Protein AF-A0A7H8NBI2-F1 (afdb_monomer_lite)

Structure (mmCIF, N/CA/C/O backbone):
data_AF-A0A7H8NBI2-F1
#
_entry.id   AF-A0A7H8NBI2-F1
#
loop_
_atom_site.group_PDB
_atom_site.id
_atom_site.type_symbol
_atom_site.label_atom_id
_atom_site.label_alt_id
_atom_site.label_comp_id
_atom_site.label_asym_id
_atom_site.label_entity_id
_atom_site.label_seq_id
_atom_site.pdbx_PDB_ins_code
_atom_site.Cartn_x
_atom_site.Cartn_y
_atom_site.Cartn_z
_atom_site.occupancy
_atom_site.B_iso_or_equiv
_atom_site.auth_seq_id
_atom_site.auth_comp_id
_atom_site.auth_asym_id
_atom_site.auth_atom_id
_atom_site.pdbx_PDB_model_num
ATOM 1 N N . MET A 1 1 ? 2.000 0.688 26.586 1.00 41.09 1 MET A N 1
ATOM 2 C CA . MET A 1 1 ? 2.140 0.248 27.990 1.00 41.09 1 MET A CA 1
ATOM 3 C C . MET A 1 1 ? 2.927 -1.052 27.907 1.00 41.09 1 MET A C 1
ATOM 5 O O . MET A 1 1 ? 2.427 -1.975 27.293 1.00 41.09 1 MET A O 1
ATOM 9 N N . LYS A 1 2 ? 4.256 -1.041 28.089 1.00 42.56 2 LYS A N 1
ATOM 10 C CA . LYS A 1 2 ? 4.913 -1.210 29.402 1.00 42.56 2 LYS A CA 1
ATOM 11 C C . LYS A 1 2 ? 4.266 -2.430 30.095 1.00 42.56 2 LYS A C 1
ATOM 13 O O . LYS A 1 2 ? 3.083 -2.363 30.379 1.00 42.56 2 LYS A O 1
ATOM 18 N N . GLU A 1 3 ? 4.928 -3.565 30.325 1.00 43.75 3 GLU A N 1
ATOM 19 C CA . GLU A 1 3 ? 6.308 -3.770 30.786 1.00 43.75 3 GLU A CA 1
ATOM 20 C C . GLU A 1 3 ? 6.755 -5.208 30.438 1.00 43.75 3 GLU A C 1
ATOM 22 O O . GLU A 1 3 ? 5.984 -6.141 30.639 1.00 43.75 3 GLU A O 1
ATOM 27 N N . LEU A 1 4 ? 7.989 -5.413 29.964 1.00 50.56 4 LEU A N 1
ATOM 28 C CA . LEU A 1 4 ? 8.665 -6.710 30.100 1.00 50.56 4 LEU A CA 1
ATOM 29 C C . LEU A 1 4 ? 9.870 -6.506 31.012 1.00 50.56 4 LEU A C 1
ATOM 31 O O . LEU A 1 4 ? 10.997 -6.280 30.578 1.00 50.56 4 LEU A O 1
ATOM 35 N N . ALA A 1 5 ? 9.591 -6.566 32.310 1.00 58.22 5 ALA A N 1
ATOM 36 C CA . ALA A 1 5 ? 10.584 -6.995 33.268 1.00 58.22 5 ALA A CA 1
ATOM 37 C C . ALA A 1 5 ? 10.782 -8.501 33.060 1.00 58.22 5 ALA A C 1
ATOM 39 O O . ALA A 1 5 ? 9.963 -9.303 33.501 1.00 58.22 5 ALA A O 1
ATOM 40 N N . LEU A 1 6 ? 11.875 -8.892 32.413 1.00 48.56 6 LEU A N 1
ATOM 41 C CA . LEU A 1 6 ? 12.451 -10.202 32.672 1.00 48.56 6 LEU A CA 1
ATOM 42 C C . LEU A 1 6 ? 13.899 -9.989 33.105 1.00 48.56 6 LEU A C 1
ATOM 44 O O . LEU A 1 6 ? 14.805 -9.766 32.307 1.00 48.56 6 LEU A O 1
ATOM 48 N N . ARG A 1 7 ? 14.049 -9.982 34.436 1.00 59.22 7 ARG A N 1
ATOM 49 C CA . ARG A 1 7 ? 15.292 -10.279 35.152 1.00 59.22 7 ARG A CA 1
ATOM 50 C C . ARG A 1 7 ? 15.834 -11.636 34.683 1.00 59.22 7 ARG A C 1
ATOM 52 O O . ARG A 1 7 ? 15.152 -12.378 33.989 1.00 59.22 7 ARG A O 1
ATOM 59 N N . MET A 1 8 ? 16.993 -11.973 35.238 1.00 46.72 8 MET A N 1
ATOM 60 C CA . MET A 1 8 ? 17.737 -13.231 35.132 1.00 46.72 8 MET A CA 1
ATOM 61 C C . MET A 1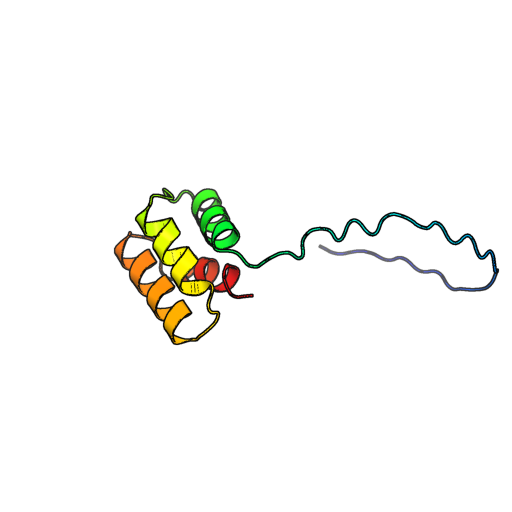 8 ? 18.788 -13.112 34.018 1.00 46.72 8 MET A C 1
ATOM 63 O O . MET A 1 8 ? 18.470 -13.136 32.840 1.00 46.72 8 MET A O 1
ATOM 67 N N . GLY A 1 9 ? 20.054 -12.810 34.317 1.00 37.88 9 GLY A N 1
ATOM 68 C CA . GLY A 1 9 ? 20.877 -13.509 35.306 1.00 37.88 9 GLY A CA 1
ATOM 69 C C . GLY A 1 9 ? 21.281 -14.856 34.707 1.00 37.88 9 GLY A C 1
ATOM 70 O O . GLY A 1 9 ? 20.437 -15.738 34.610 1.00 37.88 9 GLY A O 1
ATOM 71 N N . GLY A 1 10 ? 22.534 -14.979 34.248 1.00 39.81 10 GLY A N 1
ATOM 72 C CA . GLY A 1 10 ? 23.095 -16.244 33.740 1.00 39.81 10 GLY A CA 1
ATOM 73 C C . GLY A 1 10 ? 23.287 -17.292 34.852 1.00 39.81 10 GLY A C 1
ATOM 74 O O . GLY A 1 10 ? 22.772 -17.080 35.949 1.00 39.81 10 GLY A O 1
ATOM 75 N N . PRO A 1 11 ? 24.104 -18.352 34.666 1.00 57.50 11 PRO A N 1
ATOM 76 C CA . PRO A 1 11 ? 24.889 -18.731 33.482 1.00 57.50 11 PRO A CA 1
ATOM 77 C C . PRO A 1 11 ? 24.856 -20.264 33.167 1.00 57.50 11 PRO A C 1
ATOM 79 O O . PRO A 1 11 ? 24.190 -21.027 33.850 1.00 57.50 11 PRO A O 1
ATOM 82 N N . LEU A 1 12 ? 25.623 -20.696 32.149 1.00 49.66 12 LEU A N 1
ATOM 83 C CA . LEU A 1 12 ? 26.205 -22.047 31.935 1.00 49.66 12 LEU A CA 1
ATOM 84 C C . LEU A 1 12 ? 25.276 -23.282 31.809 1.00 49.66 12 LEU A C 1
ATOM 86 O O . LEU A 1 12 ? 24.762 -23.776 32.802 1.00 49.66 12 LEU A O 1
ATOM 90 N N . ALA A 1 13 ? 25.244 -23.904 30.621 1.00 46.19 13 ALA A N 1
ATOM 91 C CA . ALA A 1 13 ? 25.572 -25.332 30.425 1.00 46.19 13 ALA A CA 1
ATOM 92 C C . ALA A 1 13 ? 25.375 -25.746 28.956 1.00 46.19 13 ALA A C 1
ATOM 94 O O . ALA A 1 13 ? 24.360 -25.454 28.330 1.00 46.19 13 ALA A O 1
ATOM 95 N N . ALA A 1 14 ? 26.384 -26.426 28.419 1.00 52.09 14 ALA A N 1
ATOM 96 C CA . ALA A 1 14 ? 26.448 -26.929 27.059 1.00 52.09 14 ALA A CA 1
ATOM 97 C C . ALA A 1 14 ? 25.479 -28.099 26.817 1.00 52.09 14 ALA A C 1
ATOM 99 O O . ALA A 1 14 ? 25.478 -29.077 27.558 1.00 52.09 14 ALA A O 1
ATOM 100 N N . ALA A 1 15 ? 24.745 -28.033 25.708 1.00 46.31 15 ALA A N 1
ATOM 101 C CA . ALA A 1 15 ? 24.241 -29.196 24.988 1.00 46.31 15 ALA A CA 1
ATOM 102 C C . ALA A 1 15 ? 24.125 -28.805 23.509 1.00 46.31 15 ALA A C 1
ATOM 104 O O . ALA A 1 15 ? 23.222 -28.075 23.104 1.00 46.31 15 ALA A O 1
ATOM 105 N N . THR A 1 16 ? 25.087 -29.241 22.698 1.00 53.31 16 THR A N 1
ATOM 106 C CA . THR A 1 16 ? 25.043 -29.093 21.241 1.00 53.31 16 THR A CA 1
ATOM 107 C C . THR A 1 16 ? 24.024 -30.072 20.677 1.00 53.31 16 THR A C 1
ATOM 109 O O . THR A 1 16 ? 24.367 -31.181 20.274 1.00 53.31 16 THR A O 1
ATOM 112 N N . VAL A 1 17 ? 22.762 -29.660 20.646 1.00 49.88 17 VAL A N 1
ATOM 113 C CA . VAL A 1 17 ? 21.761 -30.271 19.774 1.00 49.88 17 VAL A CA 1
ATOM 114 C C . VAL A 1 17 ? 21.694 -29.385 18.542 1.00 49.88 17 VAL A C 1
ATOM 116 O O . VAL A 1 17 ? 21.051 -28.337 18.544 1.00 49.88 17 VAL A O 1
ATOM 119 N N . VAL A 1 18 ? 22.414 -29.774 17.489 1.00 53.31 18 VAL A N 1
ATOM 120 C CA . VAL A 1 18 ? 22.186 -29.227 16.150 1.00 53.31 18 VAL A CA 1
ATOM 121 C C . VAL A 1 18 ? 20.845 -29.760 15.664 1.00 53.31 18 VAL A C 1
ATOM 123 O O . VAL A 1 18 ? 20.755 -30.719 14.903 1.00 53.31 18 VAL A O 1
ATOM 126 N N . VAL A 1 19 ? 19.769 -29.146 16.148 1.00 50.84 19 VAL A N 1
ATOM 127 C CA . VAL A 1 19 ? 18.494 -29.203 15.451 1.00 50.84 19 VAL A CA 1
ATOM 128 C C . VAL A 1 19 ? 18.757 -28.452 14.156 1.00 50.84 19 VAL A C 1
ATOM 130 O O . VAL A 1 19 ? 18.820 -27.224 14.145 1.00 50.84 19 VAL A O 1
ATOM 133 N N . ALA A 1 20 ? 18.954 -29.195 13.064 1.00 53.22 20 ALA A N 1
ATOM 134 C CA . ALA A 1 20 ? 18.747 -28.693 11.714 1.00 53.22 20 ALA A CA 1
ATOM 135 C C . ALA A 1 20 ? 17.249 -28.383 11.575 1.00 53.22 20 ALA A C 1
ATOM 137 O O . ALA A 1 20 ? 16.499 -29.053 10.869 1.00 53.22 20 ALA A O 1
ATOM 138 N N . GLY A 1 21 ? 16.793 -27.405 12.357 1.00 42.06 21 GLY A N 1
ATOM 139 C CA . GLY A 1 21 ? 15.506 -26.786 12.199 1.00 42.06 21 GLY A CA 1
ATOM 140 C C . GLY A 1 21 ? 15.600 -26.156 10.839 1.00 42.06 21 GLY A C 1
ATOM 141 O O . GLY A 1 21 ? 16.494 -25.342 10.602 1.00 42.06 21 GLY A O 1
ATOM 142 N N . MET A 1 22 ? 14.742 -26.615 9.933 1.00 47.78 22 MET A N 1
ATOM 143 C CA . MET A 1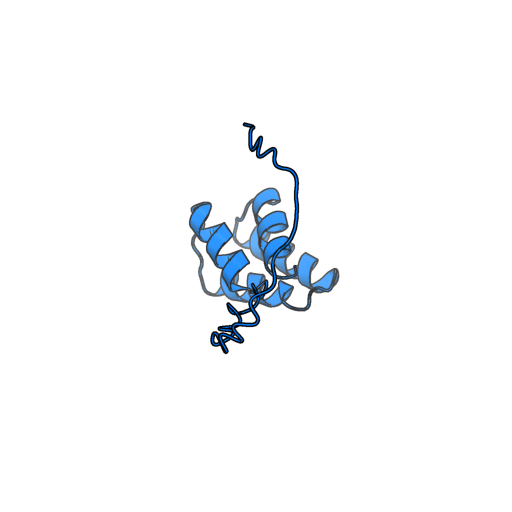 22 ? 14.516 -25.936 8.678 1.00 47.78 22 MET A CA 1
ATOM 144 C C . MET A 1 22 ? 14.410 -24.462 9.037 1.00 47.78 22 MET A C 1
ATOM 146 O O . MET A 1 22 ? 13.469 -24.048 9.715 1.00 47.78 22 MET A O 1
ATOM 150 N N . LEU A 1 23 ? 15.421 -23.687 8.652 1.00 47.12 23 LEU A N 1
ATOM 151 C CA . LEU A 1 23 ? 15.279 -22.259 8.522 1.00 47.12 23 LEU A CA 1
ATOM 152 C C . LEU A 1 23 ? 14.249 -22.126 7.410 1.00 47.12 23 LEU A C 1
ATOM 154 O O . LEU A 1 23 ? 14.584 -21.930 6.245 1.00 47.12 23 LEU A O 1
ATOM 158 N N . THR A 1 24 ? 12.970 -22.275 7.756 1.00 46.50 24 THR A N 1
ATOM 159 C CA . THR A 1 24 ? 11.941 -21.516 7.089 1.00 46.50 24 THR A CA 1
ATOM 160 C C . THR A 1 24 ? 12.379 -20.093 7.363 1.00 46.50 24 THR A C 1
ATOM 162 O O . THR A 1 24 ? 12.084 -19.526 8.416 1.00 46.50 24 THR A O 1
ATOM 165 N N . MET A 1 25 ? 13.202 -19.558 6.458 1.00 44.25 25 MET A N 1
ATOM 166 C CA . MET A 1 25 ? 13.238 -18.138 6.205 1.00 44.25 25 MET A CA 1
ATOM 167 C C . MET A 1 25 ? 11.764 -17.789 6.085 1.00 44.25 25 MET A C 1
ATOM 169 O O . MET A 1 25 ? 11.133 -18.090 5.072 1.00 44.25 25 MET A O 1
ATOM 173 N N . ALA A 1 26 ? 11.182 -17.258 7.167 1.00 49.75 26 ALA A N 1
ATOM 174 C CA . ALA A 1 26 ? 9.988 -16.456 7.035 1.00 49.75 26 ALA A CA 1
ATOM 175 C C . ALA A 1 26 ? 10.324 -15.536 5.862 1.00 49.75 26 ALA A C 1
ATOM 177 O O . ALA A 1 26 ? 11.428 -14.966 5.899 1.00 49.75 26 ALA A O 1
ATOM 178 N N . PRO A 1 27 ? 9.508 -15.509 4.786 1.00 45.59 27 PRO A N 1
ATOM 179 C CA . PRO A 1 27 ? 9.802 -14.648 3.657 1.00 45.59 27 PRO A CA 1
ATOM 180 C C . PRO A 1 27 ? 10.131 -13.313 4.291 1.00 45.59 27 PRO A C 1
ATOM 182 O O . PRO A 1 27 ? 9.364 -12.838 5.139 1.00 45.59 27 PRO A O 1
ATOM 185 N N . SER A 1 28 ? 11.337 -12.806 4.016 1.00 43.25 28 SER A N 1
ATOM 186 C CA . SER A 1 28 ? 11.698 -11.459 4.423 1.00 43.25 28 SER A CA 1
ATOM 187 C C . SER A 1 28 ? 10.459 -10.623 4.165 1.00 43.25 28 SER A C 1
ATOM 189 O O . SER A 1 28 ? 9.814 -10.826 3.138 1.00 43.25 28 SER A O 1
ATOM 191 N N . ALA A 1 29 ? 10.042 -9.822 5.142 1.00 49.06 29 ALA A N 1
ATOM 192 C CA . ALA A 1 29 ? 8.975 -8.857 4.966 1.00 49.06 29 ALA A CA 1
ATOM 193 C C . ALA A 1 29 ? 9.389 -7.985 3.779 1.00 49.06 29 ALA A C 1
ATOM 195 O O . ALA A 1 29 ? 10.124 -7.015 3.928 1.00 49.06 29 ALA A O 1
ATOM 196 N N . GLN A 1 30 ? 9.068 -8.450 2.575 1.00 46.31 30 GLN A N 1
ATOM 197 C CA . GLN A 1 30 ? 9.342 -7.779 1.337 1.00 46.31 30 GLN A CA 1
ATOM 198 C C . GLN A 1 30 ? 8.395 -6.604 1.473 1.00 46.31 30 GLN A C 1
ATOM 200 O O . GLN A 1 30 ? 7.187 -6.818 1.378 1.00 46.31 30 GLN A O 1
ATOM 205 N N . ALA A 1 31 ? 8.911 -5.419 1.805 1.00 57.75 31 ALA A N 1
ATOM 206 C CA . ALA A 1 31 ? 8.143 -4.195 1.702 1.00 57.75 31 ALA A CA 1
ATOM 207 C C . ALA A 1 31 ? 7.646 -4.123 0.274 1.00 57.75 31 ALA A C 1
ATOM 209 O O . ALA A 1 31 ? 8.367 -3.794 -0.668 1.00 57.75 31 ALA A O 1
ATOM 210 N N . THR A 1 32 ? 6.427 -4.595 0.113 1.00 69.62 32 THR A N 1
ATOM 211 C CA . THR A 1 32 ? 5.890 -4.939 -1.183 1.00 69.62 32 THR A CA 1
ATOM 212 C C . THR A 1 32 ? 4.807 -3.942 -1.491 1.00 69.62 32 THR A C 1
ATOM 214 O O . THR A 1 32 ? 4.206 -3.350 -0.586 1.00 69.62 32 THR A O 1
ATOM 217 N N . PRO A 1 33 ? 4.462 -3.796 -2.775 1.00 78.75 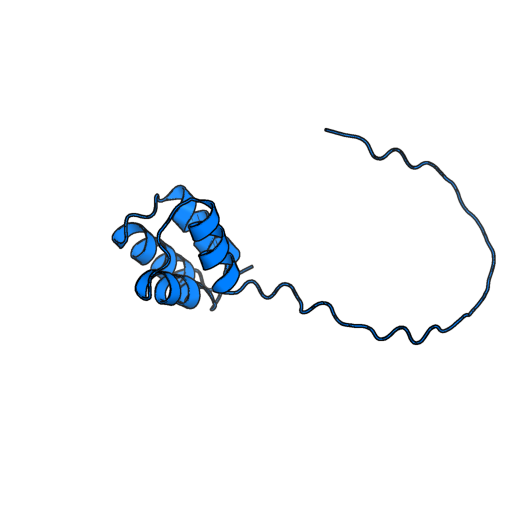33 PRO A N 1
ATOM 218 C CA . PRO A 1 33 ? 3.210 -3.149 -3.133 1.00 78.75 33 PRO A CA 1
ATOM 219 C C . PRO A 1 33 ? 2.016 -3.686 -2.319 1.00 78.75 33 PRO A C 1
ATOM 221 O O . PRO A 1 33 ? 1.095 -2.924 -2.029 1.00 78.75 33 PRO A O 1
ATOM 224 N N . ALA A 1 34 ? 2.070 -4.943 -1.856 1.00 84.12 34 ALA A N 1
ATOM 225 C CA . ALA A 1 34 ? 1.058 -5.552 -1.002 1.00 84.12 34 ALA A CA 1
ATOM 226 C C . ALA A 1 34 ? 0.921 -4.903 0.392 1.00 84.12 34 ALA A C 1
ATOM 228 O O . ALA A 1 34 ? -0.201 -4.846 0.902 1.00 84.12 34 ALA A O 1
ATOM 229 N N . ASP A 1 35 ? 1.991 -4.377 1.000 1.00 87.88 35 ASP A N 1
ATOM 230 C CA . ASP A 1 35 ? 1.910 -3.631 2.268 1.00 87.88 35 ASP A CA 1
ATOM 231 C C . ASP A 1 35 ? 1.186 -2.295 2.081 1.00 87.88 35 ASP A C 1
ATOM 233 O O . ASP A 1 35 ? 0.320 -1.925 2.877 1.00 87.88 35 ASP A O 1
ATOM 237 N N . CYS A 1 36 ? 1.471 -1.604 0.974 1.00 88.38 36 CYS A N 1
ATOM 238 C CA . CYS A 1 36 ? 0.757 -0.390 0.586 1.00 88.38 36 CYS A CA 1
ATOM 239 C C . CYS A 1 36 ? -0.732 -0.673 0.337 1.00 88.38 36 CYS A C 1
ATOM 241 O O . CYS A 1 36 ? -1.596 0.022 0.876 1.00 88.38 36 CYS A O 1
ATOM 243 N N . GLU A 1 37 ? -1.056 -1.734 -0.408 1.00 91.25 37 GLU A N 1
ATOM 244 C CA . GLU A 1 37 ? -2.442 -2.155 -0.642 1.00 91.25 37 GLU A CA 1
ATOM 245 C C . GLU A 1 37 ? -3.159 -2.533 0.662 1.00 91.25 37 GLU A C 1
ATOM 247 O O . GLU A 1 37 ? -4.320 -2.177 0.869 1.00 91.25 37 GLU A O 1
ATOM 252 N N . THR A 1 38 ? -2.483 -3.257 1.550 1.00 91.00 38 THR A N 1
ATOM 253 C CA . THR A 1 38 ? -3.064 -3.717 2.816 1.00 91.00 38 THR A CA 1
ATOM 254 C C . THR A 1 38 ? -3.317 -2.554 3.762 1.00 91.00 38 THR A C 1
ATOM 256 O O . THR A 1 38 ? -4.412 -2.472 4.315 1.00 91.00 38 THR A O 1
ATOM 259 N N . PHE A 1 39 ? -2.383 -1.607 3.872 1.00 91.56 39 PHE A N 1
ATOM 260 C CA . PHE A 1 39 ? -2.589 -0.373 4.629 1.00 91.56 39 PHE A CA 1
ATOM 261 C C . PHE A 1 39 ? -3.814 0.399 4.126 1.00 91.56 39 PHE A C 1
ATOM 263 O O . PHE A 1 39 ? -4.678 0.780 4.914 1.00 91.56 39 PHE A O 1
ATOM 270 N N . LEU A 1 40 ? -3.940 0.571 2.807 1.00 92.38 40 LEU A N 1
ATOM 271 C CA . LEU A 1 40 ? -5.066 1.299 2.223 1.00 92.38 40 LEU A CA 1
ATOM 272 C C . LEU A 1 40 ? -6.403 0.583 2.463 1.00 92.38 40 LEU A C 1
ATOM 274 O O . LEU A 1 40 ? -7.372 1.239 2.843 1.00 92.38 40 LEU A O 1
ATOM 278 N N . ARG A 1 41 ? -6.458 -0.750 2.334 1.00 92.69 41 ARG A N 1
ATOM 279 C CA . ARG A 1 41 ? -7.665 -1.526 2.683 1.00 92.69 41 ARG A CA 1
ATOM 280 C C . ARG A 1 41 ? -8.045 -1.370 4.153 1.00 92.69 41 ARG A C 1
ATOM 282 O O . ARG A 1 41 ? -9.216 -1.147 4.450 1.00 92.69 41 ARG A O 1
ATOM 289 N N . SER A 1 42 ? -7.070 -1.455 5.056 1.00 93.56 42 SER A N 1
ATOM 290 C CA . SER A 1 42 ? -7.287 -1.292 6.499 1.00 93.56 42 SER A CA 1
ATOM 291 C C . SER A 1 42 ? -7.758 0.118 6.868 1.00 93.56 42 SER A C 1
ATOM 293 O O . SER A 1 42 ? -8.442 0.291 7.869 1.00 93.56 42 SER A O 1
ATOM 295 N N . HIS A 1 43 ? -7.446 1.115 6.038 1.00 92.75 43 HIS A N 1
ATOM 296 C CA . HIS A 1 43 ? -7.916 2.497 6.165 1.00 92.75 43 HIS A CA 1
ATOM 297 C C . HIS A 1 43 ? -9.207 2.779 5.368 1.00 92.75 43 HIS A C 1
ATOM 299 O O . HIS A 1 43 ? -9.523 3.933 5.084 1.00 92.75 43 HIS A O 1
ATOM 305 N N . HIS A 1 44 ? -9.970 1.735 5.023 1.00 93.56 44 HIS A N 1
ATOM 306 C CA . HIS A 1 44 ? -11.253 1.811 4.314 1.00 93.56 44 HIS A CA 1
ATOM 307 C C . HIS A 1 44 ? -11.185 2.391 2.889 1.00 93.56 44 HIS A C 1
ATOM 309 O O . HIS A 1 44 ? -12.206 2.812 2.342 1.00 93.56 44 HIS A O 1
ATOM 315 N N . TYR A 1 45 ? -10.011 2.378 2.250 1.00 92.88 45 TYR A N 1
ATOM 316 C CA . TYR A 1 45 ? -9.885 2.744 0.841 1.00 92.88 45 TYR A CA 1
ATOM 317 C C . TYR A 1 45 ? -10.182 1.561 -0.082 1.00 92.88 45 TYR A C 1
ATOM 319 O O . TYR A 1 45 ? -9.821 0.410 0.178 1.00 92.88 45 TYR A O 1
ATOM 327 N N . VAL A 1 46 ? -10.788 1.866 -1.230 1.00 92.19 46 VAL A N 1
ATOM 328 C CA . VAL A 1 46 ? -11.026 0.883 -2.289 1.00 92.19 46 VAL A CA 1
ATOM 329 C C . VAL A 1 46 ? -9.740 0.671 -3.083 1.00 92.19 46 VAL A C 1
ATOM 331 O O . VAL A 1 46 ? -9.304 1.530 -3.850 1.00 92.19 46 VAL A O 1
ATOM 334 N N . VAL A 1 47 ? -9.135 -0.507 -2.936 1.00 90.94 47 VAL A N 1
ATOM 335 C CA . VAL A 1 47 ? -7.919 -0.875 -3.673 1.00 90.94 47 VAL A CA 1
ATOM 336 C C . VAL A 1 47 ? -8.275 -1.425 -5.055 1.00 90.94 47 VAL A C 1
ATOM 338 O O . VAL A 1 47 ? -8.423 -2.629 -5.265 1.00 90.94 47 VAL A O 1
ATOM 341 N N . GLY A 1 48 ? -8.421 -0.511 -6.015 1.00 89.88 48 GLY A N 1
ATOM 342 C CA . GLY A 1 48 ? -8.595 -0.821 -7.438 1.00 89.88 48 GLY A CA 1
ATOM 343 C C . GLY A 1 48 ? -7.269 -0.953 -8.200 1.00 89.88 48 GLY A C 1
ATOM 344 O O . GLY A 1 48 ? -6.192 -0.730 -7.650 1.00 89.88 48 GLY A O 1
ATOM 345 N N . LYS A 1 49 ? -7.334 -1.256 -9.507 1.00 91.12 49 LYS A N 1
ATOM 346 C CA . LYS A 1 49 ? -6.143 -1.408 -10.377 1.00 91.12 49 LYS A CA 1
ATOM 347 C C . LYS A 1 49 ? -5.167 -0.227 -10.279 1.00 91.12 49 LYS A C 1
ATOM 349 O O . LYS A 1 49 ? -3.965 -0.448 -10.192 1.00 91.12 49 LYS A O 1
ATOM 354 N N . MET A 1 50 ? -5.672 1.008 -10.245 1.00 88.94 50 MET A N 1
ATOM 355 C CA . MET A 1 50 ? -4.831 2.210 -10.160 1.00 88.94 50 MET A CA 1
ATOM 356 C C . MET A 1 50 ? -4.092 2.333 -8.823 1.00 88.94 50 MET A C 1
ATOM 358 O O . MET A 1 50 ? -2.935 2.750 -8.804 1.00 88.94 50 MET A O 1
ATOM 362 N N . VAL A 1 51 ? -4.709 1.911 -7.716 1.00 89.56 51 VAL A N 1
ATOM 363 C CA . VAL A 1 51 ? -4.042 1.875 -6.406 1.00 89.56 51 VAL A CA 1
ATOM 364 C C . VAL A 1 51 ? -2.889 0.876 -6.434 1.00 89.56 51 VAL A C 1
ATOM 366 O O . V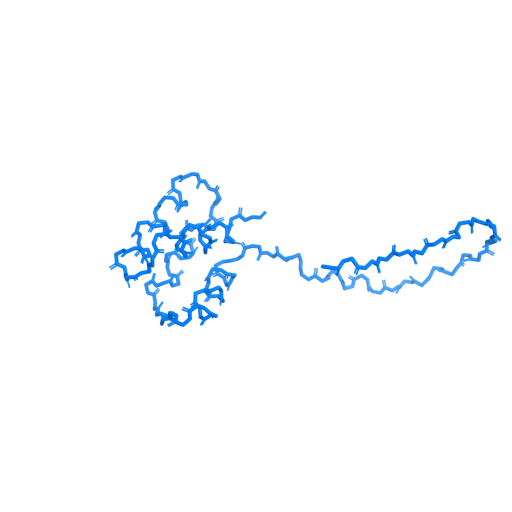AL A 1 51 ? -1.786 1.215 -6.019 1.00 89.56 51 VAL A O 1
ATOM 369 N N . LYS A 1 52 ? -3.096 -0.310 -7.023 1.00 90.31 52 LYS A N 1
ATOM 370 C CA . LYS A 1 52 ? -2.040 -1.327 -7.163 1.00 90.31 52 LYS A CA 1
ATOM 371 C C . LYS A 1 52 ? -0.861 -0.832 -7.994 1.00 90.31 52 LYS A C 1
ATOM 373 O O . LYS A 1 52 ? 0.286 -1.008 -7.599 1.00 90.31 52 LYS A O 1
ATOM 378 N N . VAL A 1 53 ? -1.139 -0.175 -9.123 1.00 89.94 53 VAL A N 1
ATOM 379 C CA . VAL A 1 53 ? -0.100 0.441 -9.966 1.00 89.94 53 VAL A CA 1
ATOM 380 C C . VAL A 1 53 ? 0.656 1.523 -9.192 1.00 89.94 53 VAL A C 1
ATOM 382 O O . VAL A 1 53 ? 1.878 1.584 -9.271 1.00 89.94 53 VAL A O 1
ATOM 385 N N . SER A 1 54 ? -0.053 2.335 -8.405 1.00 89.44 54 SER A N 1
ATOM 386 C CA . SER A 1 54 ? 0.554 3.392 -7.587 1.00 89.44 54 SER A CA 1
ATOM 387 C C . SER A 1 54 ? 1.459 2.820 -6.497 1.00 89.44 54 SER A C 1
ATOM 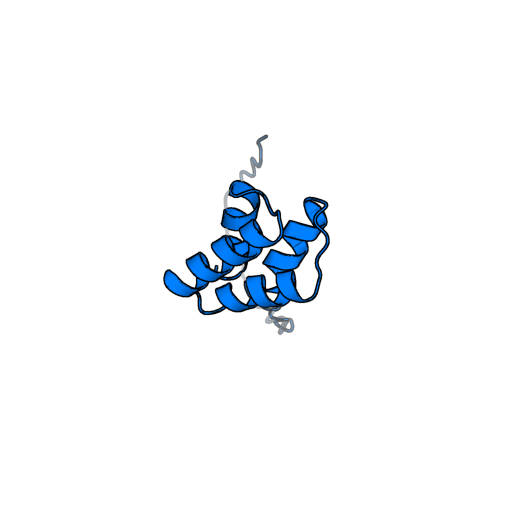389 O O . SER A 1 54 ? 2.586 3.281 -6.345 1.00 89.44 54 SER A O 1
ATOM 391 N N . CYS A 1 55 ? 1.002 1.785 -5.789 1.00 87.69 55 CYS A N 1
ATOM 392 C CA . CYS A 1 55 ? 1.804 1.072 -4.799 1.00 87.69 55 CYS A CA 1
ATOM 393 C C . CYS A 1 55 ? 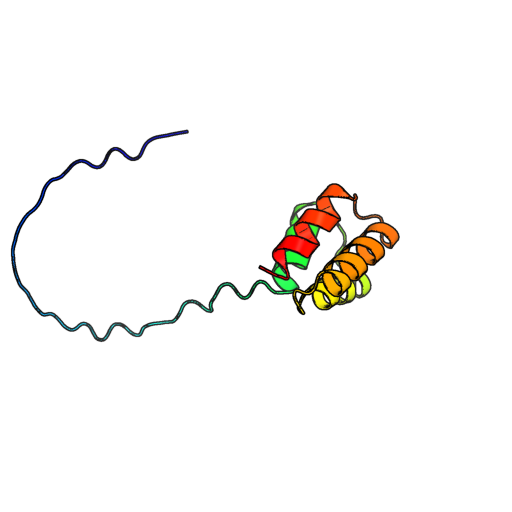3.040 0.432 -5.447 1.00 87.69 55 CYS A C 1
ATOM 395 O O . CYS A 1 55 ? 4.149 0.612 -4.959 1.00 87.69 55 CYS A O 1
ATOM 397 N N . LYS A 1 56 ? 2.885 -0.218 -6.608 1.00 88.69 56 LYS A N 1
ATOM 398 C CA . LYS A 1 56 ? 4.011 -0.804 -7.351 1.00 88.69 56 LYS A CA 1
ATOM 399 C C . LYS A 1 56 ? 5.021 0.246 -7.814 1.00 88.69 56 LYS A C 1
ATOM 401 O O . LYS A 1 56 ? 6.213 -0.030 -7.855 1.00 88.69 56 LYS A O 1
ATOM 406 N N . ALA A 1 57 ? 4.576 1.467 -8.109 1.00 85.81 57 ALA A N 1
ATOM 407 C CA . ALA A 1 57 ? 5.483 2.548 -8.470 1.00 85.81 57 ALA A CA 1
ATOM 408 C C . ALA A 1 57 ? 6.472 2.889 -7.345 1.00 85.81 57 ALA A C 1
ATOM 410 O O . ALA A 1 57 ? 7.550 3.371 -7.663 1.00 85.81 57 ALA A O 1
ATOM 411 N N . ALA A 1 58 ? 6.146 2.631 -6.069 1.00 82.38 58 ALA A N 1
ATOM 412 C CA . ALA A 1 58 ? 7.045 2.842 -4.930 1.00 82.38 58 ALA A CA 1
ATOM 413 C C . ALA A 1 58 ? 8.054 1.698 -4.703 1.00 82.38 58 ALA A C 1
ATOM 415 O O . ALA A 1 58 ? 9.015 1.892 -3.960 1.00 82.38 58 ALA A O 1
ATOM 416 N N . GLU A 1 59 ? 7.898 0.547 -5.362 1.00 80.25 59 GLU A N 1
ATOM 417 C CA . GLU A 1 59 ? 8.748 -0.642 -5.171 1.00 80.25 59 GLU A CA 1
ATOM 418 C C . GLU A 1 59 ? 10.241 -0.345 -5.406 1.00 80.25 59 GLU A C 1
ATOM 420 O O . GLU A 1 59 ? 11.100 -0.857 -4.699 1.00 80.25 59 GLU A O 1
ATOM 425 N N . SER A 1 60 ? 10.568 0.560 -6.337 1.00 77.69 60 SER A N 1
ATOM 426 C CA . SER A 1 60 ? 11.959 0.925 -6.647 1.00 77.69 60 SER A CA 1
ATOM 427 C C . SER A 1 60 ? 12.690 1.671 -5.521 1.00 77.69 60 SER A C 1
ATOM 429 O O . SER A 1 60 ? 13.888 1.913 -5.639 1.00 77.69 60 SER A O 1
ATOM 431 N N . GLY A 1 61 ? 11.993 2.119 -4.472 1.00 75.56 61 GLY A N 1
ATOM 432 C CA . GLY A 1 61 ? 12.595 2.748 -3.288 1.00 75.56 61 GLY A CA 1
ATOM 433 C C . GLY A 1 61 ? 13.228 4.134 -3.485 1.00 75.56 61 GLY A C 1
ATOM 434 O O . GLY A 1 61 ? 13.624 4.779 -2.517 1.00 75.56 61 GLY A O 1
ATOM 435 N N . THR A 1 62 ? 13.287 4.650 -4.713 1.00 82.75 62 THR A N 1
ATOM 436 C CA . THR A 1 62 ? 13.808 5.994 -5.008 1.00 82.75 62 THR A CA 1
ATOM 437 C C . THR A 1 62 ? 12.866 7.106 -4.519 1.00 82.75 62 THR A C 1
ATOM 439 O O . THR A 1 62 ? 11.645 6.932 -4.404 1.00 82.75 62 THR A O 1
ATOM 442 N N . GLY A 1 63 ? 13.411 8.305 -4.288 1.00 83.62 63 GLY A N 1
ATOM 443 C CA . GLY A 1 63 ? 12.605 9.481 -3.931 1.00 83.62 63 GLY A CA 1
ATOM 444 C C . GLY A 1 63 ? 11.576 9.858 -5.007 1.00 83.62 63 GLY A C 1
ATOM 445 O O . GLY A 1 63 ? 10.453 10.256 -4.685 1.00 83.62 63 GLY A O 1
ATOM 446 N N . LEU A 1 64 ? 11.922 9.661 -6.284 1.00 86.25 64 LEU A N 1
ATOM 447 C CA . LEU A 1 64 ? 11.032 9.886 -7.426 1.00 86.25 64 LEU A CA 1
ATOM 448 C C . LEU A 1 64 ? 9.878 8.875 -7.444 1.00 86.25 64 LEU A C 1
ATOM 450 O O . LEU A 1 64 ? 8.722 9.289 -7.493 1.00 86.25 64 LEU A O 1
ATOM 454 N N . SER A 1 65 ? 10.160 7.575 -7.298 1.00 86.25 65 SER A N 1
ATOM 455 C CA . SER A 1 65 ? 9.129 6.523 -7.206 1.00 86.25 65 SER A CA 1
ATOM 456 C C . SER A 1 65 ? 8.151 6.768 -6.058 1.00 86.25 65 SER A C 1
ATOM 458 O O . SER A 1 65 ? 6.933 6.681 -6.230 1.00 86.25 65 SER A O 1
ATOM 460 N N . LYS A 1 66 ? 8.670 7.172 -4.894 1.00 85.50 66 LYS A N 1
ATOM 461 C CA . LYS A 1 66 ? 7.839 7.494 -3.731 1.00 85.50 66 LYS A CA 1
ATOM 462 C C . LYS A 1 66 ? 6.968 8.726 -3.989 1.00 85.50 66 LYS A C 1
ATOM 464 O O . LYS A 1 66 ? 5.816 8.765 -3.567 1.00 85.50 66 LYS A O 1
ATOM 469 N N . THR A 1 67 ? 7.491 9.721 -4.704 1.00 89.94 67 THR A N 1
ATOM 470 C CA . THR A 1 67 ? 6.731 10.920 -5.091 1.00 89.94 67 THR A CA 1
ATOM 471 C C . THR A 1 67 ? 5.612 10.577 -6.069 1.00 89.94 67 THR A C 1
ATOM 473 O O . THR A 1 67 ? 4.472 10.985 -5.845 1.00 89.94 67 THR A O 1
ATOM 476 N N . VAL A 1 68 ? 5.900 9.772 -7.096 1.00 90.38 68 VAL A N 1
ATOM 477 C CA . VAL A 1 68 ? 4.900 9.305 -8.070 1.00 90.38 68 VAL A CA 1
ATOM 478 C C . VAL A 1 68 ? 3.787 8.523 -7.373 1.00 90.38 68 VAL A C 1
ATOM 480 O O . VAL A 1 68 ? 2.615 8.827 -7.589 1.00 90.38 68 VAL A O 1
ATOM 483 N N . CYS A 1 69 ? 4.136 7.597 -6.475 1.00 91.00 69 CYS A N 1
ATOM 484 C CA . CYS A 1 69 ? 3.161 6.862 -5.668 1.00 91.00 69 CYS A CA 1
ATOM 485 C C . CYS A 1 69 ? 2.246 7.812 -4.879 1.00 91.00 69 CYS A C 1
ATOM 487 O O . CYS A 1 69 ? 1.021 7.728 -4.987 1.00 91.00 69 CYS A O 1
ATOM 489 N N . LYS A 1 70 ? 2.819 8.784 -4.151 1.00 93.06 70 LYS A N 1
ATOM 490 C CA . LYS A 1 70 ? 2.034 9.742 -3.352 1.00 93.06 70 LYS A CA 1
ATOM 491 C C . LYS A 1 70 ? 1.103 10.583 -4.216 1.00 93.06 70 LYS A C 1
ATOM 493 O O . LYS A 1 70 ? -0.033 10.825 -3.822 1.00 93.06 70 LYS A O 1
ATOM 498 N N . VAL A 1 71 ? 1.585 11.085 -5.354 1.00 94.19 71 VAL A N 1
ATOM 499 C CA . VAL A 1 71 ? 0.776 11.910 -6.265 1.00 94.19 71 VAL A CA 1
ATOM 500 C C . VAL A 1 71 ? -0.392 11.095 -6.803 1.00 94.19 71 VAL A C 1
ATOM 502 O O . VAL A 1 71 ? -1.531 11.527 -6.657 1.00 94.19 71 VAL A O 1
ATOM 505 N N . LYS A 1 72 ? -0.131 9.889 -7.313 1.00 92.69 72 LYS A N 1
ATOM 506 C CA . LYS A 1 72 ? -1.171 9.033 -7.888 1.00 92.69 72 LYS A CA 1
ATOM 507 C C . LYS A 1 72 ? -2.217 8.614 -6.860 1.00 92.69 72 LYS A C 1
ATOM 509 O O . LYS A 1 72 ? -3.404 8.705 -7.144 1.00 92.69 72 LYS A O 1
ATOM 514 N N . LEU A 1 73 ? -1.815 8.241 -5.644 1.00 91.69 73 LEU A N 1
ATOM 515 C CA . LEU A 1 73 ? -2.774 7.923 -4.582 1.00 91.69 73 LEU A CA 1
ATOM 516 C C . LEU A 1 73 ? -3.641 9.134 -4.201 1.00 91.69 73 LEU A C 1
ATOM 518 O O . LEU A 1 73 ? -4.846 8.979 -4.015 1.00 91.69 73 LEU A O 1
ATOM 522 N N . LYS A 1 74 ? -3.067 10.342 -4.148 1.00 94.38 74 LYS A N 1
ATOM 523 C CA . LYS A 1 74 ? -3.837 11.572 -3.895 1.00 94.38 74 LYS A CA 1
ATOM 524 C C . LYS A 1 74 ? -4.833 11.885 -5.013 1.00 94.38 74 LYS A C 1
ATOM 526 O O . LYS A 1 74 ? -5.956 12.273 -4.710 1.00 94.38 74 LYS A O 1
ATOM 531 N N . GLU A 1 75 ? -4.460 11.679 -6.279 1.00 93.88 75 GLU A N 1
ATOM 532 C CA . GLU A 1 75 ? -5.383 11.812 -7.422 1.00 93.88 75 GLU A CA 1
ATOM 533 C C . GLU A 1 75 ? -6.562 10.825 -7.329 1.00 93.88 75 GLU A C 1
ATOM 535 O O . GLU A 1 75 ? -7.665 11.132 -7.770 1.00 93.88 75 GLU A O 1
ATOM 540 N N . LEU A 1 76 ? -6.351 9.661 -6.706 1.00 92.00 76 LEU A N 1
ATOM 541 C CA . LEU A 1 76 ? -7.387 8.654 -6.445 1.00 92.00 76 LEU A CA 1
ATOM 542 C C . LEU A 1 76 ? -8.221 8.949 -5.183 1.00 92.00 76 LEU A C 1
ATOM 544 O O . LEU A 1 76 ? -9.049 8.126 -4.794 1.00 92.00 76 LEU A O 1
ATOM 548 N N . GLY A 1 77 ? -8.006 10.095 -4.530 1.00 92.31 77 GLY A N 1
ATOM 549 C CA . GLY A 1 77 ? -8.744 10.513 -3.337 1.00 92.31 77 GLY A CA 1
ATOM 550 C C . GLY A 1 77 ? -8.186 9.982 -2.013 1.00 92.31 77 GLY A C 1
ATOM 551 O O . GLY A 1 77 ? -8.816 10.164 -0.970 1.00 92.31 77 GLY A O 1
ATOM 552 N N . VAL A 1 78 ? -7.007 9.351 -2.010 1.00 93.44 78 VAL A N 1
ATOM 553 C CA . VAL A 1 78 ? -6.331 8.964 -0.763 1.00 93.44 78 VAL A CA 1
ATOM 554 C C . VAL A 1 78 ? -5.806 10.213 -0.062 1.00 93.44 78 VAL A C 1
ATOM 556 O O . VAL A 1 78 ? -5.132 11.051 -0.667 1.00 93.44 78 VAL A O 1
ATOM 559 N N . LYS A 1 79 ? -6.072 10.342 1.242 1.00 94.44 79 LYS A N 1
ATOM 560 C CA . LYS A 1 79 ? -5.572 11.474 2.033 1.00 94.44 79 LYS A CA 1
ATOM 561 C C . LYS A 1 79 ? -4.046 11.517 2.004 1.00 94.44 79 LYS A C 1
ATOM 563 O O . LYS A 1 79 ? -3.381 10.493 2.124 1.00 94.44 79 LYS A O 1
ATOM 568 N N . SER A 1 80 ? -3.475 12.722 1.957 1.00 90.88 80 SER A N 1
ATOM 569 C CA . SER A 1 80 ? -2.019 12.926 1.882 1.00 90.88 80 SER A CA 1
ATOM 570 C C . SER A 1 80 ? -1.224 12.175 2.960 1.00 90.88 80 SER A C 1
ATOM 572 O O . SER A 1 80 ? -0.154 11.652 2.665 1.00 90.88 80 SER A O 1
ATOM 574 N N . ARG A 1 81 ? -1.746 12.099 4.195 1.00 91.56 81 ARG A N 1
ATOM 575 C CA . ARG A 1 81 ? -1.136 11.361 5.321 1.00 91.56 81 ARG A CA 1
ATOM 576 C C . ARG A 1 81 ? -1.109 9.848 5.084 1.00 91.56 81 ARG A C 1
ATOM 578 O O . ARG A 1 81 ? -0.095 9.201 5.340 1.00 91.56 81 ARG A O 1
ATOM 585 N N . ASP A 1 82 ? -2.208 9.307 4.572 1.00 92.19 82 ASP A N 1
ATOM 586 C CA . ASP A 1 82 ? -2.347 7.881 4.286 1.00 92.19 82 ASP A CA 1
ATOM 587 C C . ASP A 1 82 ? -1.494 7.496 3.072 1.00 92.19 82 ASP A C 1
ATOM 589 O O . ASP A 1 82 ? -0.807 6.483 3.103 1.00 92.19 82 ASP A O 1
ATOM 593 N N . ALA A 1 83 ? -1.445 8.346 2.041 1.00 91.00 83 ALA A N 1
ATOM 594 C CA . ALA A 1 83 ? -0.591 8.149 0.872 1.00 91.00 83 ALA A CA 1
ATOM 595 C C . ALA A 1 83 ? 0.907 8.159 1.231 1.00 91.00 83 ALA A C 1
ATOM 597 O O . ALA A 1 83 ? 1.664 7.337 0.722 1.00 91.00 83 ALA A O 1
ATOM 598 N N . ASP A 1 84 ? 1.352 9.063 2.114 1.00 90.06 84 ASP A N 1
ATOM 599 C CA . ASP A 1 84 ? 2.751 9.101 2.564 1.00 90.06 84 ASP A CA 1
ATOM 600 C C . ASP A 1 84 ? 3.150 7.821 3.306 1.00 90.06 84 ASP A C 1
ATOM 602 O O . ASP A 1 84 ? 4.202 7.240 3.025 1.00 90.06 84 ASP A O 1
ATOM 606 N N . THR A 1 85 ? 2.260 7.361 4.188 1.00 90.31 85 THR A N 1
ATOM 607 C CA . THR A 1 85 ? 2.447 6.140 4.973 1.00 90.31 85 THR A CA 1
ATOM 608 C C . THR A 1 85 ? 2.441 4.912 4.066 1.00 90.31 85 THR A C 1
ATOM 610 O O . THR A 1 85 ? 3.415 4.165 4.055 1.00 90.31 85 THR A O 1
ATOM 613 N N . ALA A 1 86 ? 1.418 4.753 3.221 1.00 89.25 86 ALA A N 1
ATOM 614 C CA . ALA A 1 86 ? 1.286 3.638 2.283 1.00 89.25 86 ALA A CA 1
ATOM 615 C C . ALA A 1 86 ? 2.498 3.522 1.343 1.00 89.25 86 ALA A C 1
ATOM 617 O O . ALA A 1 86 ? 3.112 2.461 1.241 1.00 89.25 86 ALA A O 1
ATOM 618 N N . CYS A 1 87 ? 2.908 4.628 0.713 1.00 88.50 87 CYS A N 1
ATOM 619 C CA . CYS A 1 87 ? 4.085 4.645 -0.160 1.00 88.50 87 CYS A CA 1
ATOM 620 C C . CYS A 1 87 ? 5.401 4.469 0.613 1.00 88.50 87 CYS A C 1
ATOM 622 O O . CYS A 1 87 ? 6.415 4.118 0.021 1.00 88.50 87 CYS A O 1
ATOM 624 N N . GLY A 1 88 ? 5.427 4.752 1.917 1.00 86.06 88 GLY A N 1
ATOM 625 C CA . GLY A 1 88 ? 6.565 4.456 2.785 1.00 86.06 88 GLY A CA 1
ATOM 626 C C . GLY A 1 88 ? 6.694 2.976 3.122 1.00 86.06 88 GLY A C 1
ATOM 627 O O . GLY A 1 88 ? 7.815 2.501 3.260 1.00 86.06 88 GLY A O 1
ATOM 628 N N . LEU A 1 89 ? 5.572 2.263 3.216 1.00 83.25 89 LEU A N 1
ATOM 629 C CA . LEU A 1 89 ? 5.537 0.833 3.517 1.00 83.25 89 LEU A CA 1
ATOM 630 C C . LEU A 1 89 ? 5.957 -0.042 2.329 1.00 83.25 89 LEU A C 1
ATOM 632 O O . LEU A 1 89 ? 6.469 -1.126 2.550 1.00 83.25 89 LEU A O 1
ATOM 636 N N . SER A 1 90 ? 5.800 0.432 1.089 1.00 79.19 90 SER A N 1
ATOM 637 C CA . SER A 1 90 ? 6.176 -0.317 -0.125 1.00 79.19 90 SER A CA 1
ATOM 638 C C . SER A 1 90 ? 7.660 -0.206 -0.522 1.00 79.19 90 SER A C 1
ATOM 640 O O . SER A 1 90 ? 8.046 -0.756 -1.548 1.00 79.19 90 SER A O 1
ATOM 642 N N . SER A 1 91 ? 8.474 0.549 0.219 1.00 68.44 91 SER A N 1
ATOM 643 C CA . SER A 1 91 ? 9.873 0.863 -0.135 1.00 68.44 91 SER A CA 1
ATOM 644 C C . SER A 1 91 ? 10.873 0.570 0.993 1.00 68.44 91 SER A C 1
ATOM 646 O O . SER A 1 91 ? 11.994 1.078 0.943 1.00 68.44 91 SER A O 1
ATOM 648 N N . ARG A 1 92 ? 10.443 -0.102 2.066 1.00 58.81 92 ARG A N 1
ATOM 649 C CA . ARG A 1 92 ? 11.159 -0.162 3.349 1.00 58.81 92 ARG A CA 1
ATOM 650 C C . ARG A 1 92 ? 11.995 -1.423 3.543 1.00 58.81 92 ARG A C 1
ATOM 652 O O . ARG A 1 92 ? 13.017 -1.297 4.243 1.00 58.81 92 ARG A O 1
#

Secondary structure (DSSP, 8-state):
--------------------------------HHHHHHHHHHTT----HHHHHHHHHTTT--HHHHHHHHHHHHHTT--HHHHHHHHHHTT-

Radius of gyration: 20.29 Å; chains: 1; bounding box: 38×43×46 Å

Organism: NCBI:txid2763006

Foldseek 3Di:
DDDDPDDDDDDDDDDPDPPPPPPPVPPPLQLALVQLQVLCVVVVHDCDPQLSVLSRLLLVLDPVSLVSSLVSCVVVVHDSVSSNVSSVSNND

pLDDT: mean 74.55, std 19.69, range [37.88, 94.44]

Sequence (92 aa):
MKELALRMGGPLAAATVVVAGMLTMAPSAQATPADCETFLRSHHYVVGKMVKVSCKAAESGTGLSKTVCKVKLKELGVKSRDADTACGLSSR